Protein AF-F3CFW1-F1 (afdb_monomer_lite)

Foldseek 3Di:
DDDPVVVVVVVQVPPVDDDDPLVVLVVLLVVLCVVVVNPLCSSCVVVVHDSVVSVLSVLVPDDVSD

Radius of gyration: 14.41 Å; chains: 1; bounding box: 41×26×29 Å

Sequence (66 aa):
GKSSTARLLDTLGQSGQAFSIDDLEQRLTHEALDESEGNLAAASRLLGLSRAQFAYRLKKQQPGGA

InterPro domains:
  IPR002197 DNA binding HTH domain, Fis-type [PF02954] (21-60)
  IPR002197 DNA binding HTH domain, Fis-type [PR01590] (27-44)
  IPR002197 DNA binding HTH domain, Fis-type [PR01590] (44-64)
  IPR009057 Homedomain-like superfamily [SSF46689] (18-61)

Structure (mmCIF, N/CA/C/O backbone):
data_AF-F3CFW1-F1
#
_entry.id   AF-F3CFW1-F1
#
loop_
_atom_site.group_PDB
_atom_site.id
_atom_site.type_symbol
_atom_site.label_atom_id
_atom_site.label_alt_id
_atom_site.label_comp_id
_atom_site.label_asym_id
_atom_site.label_entity_id
_atom_site.label_seq_id
_atom_site.pdbx_PDB_ins_code
_atom_site.Cartn_x
_atom_site.Cartn_y
_atom_site.Cartn_z
_atom_site.occupancy
_atom_site.B_iso_or_equiv
_atom_site.auth_seq_id
_atom_site.auth_comp_id
_atom_site.auth_asym_id
_atom_site.auth_atom_id
_atom_site.pdbx_PDB_model_num
ATOM 1 N N . GLY A 1 1 ? -28.558 13.738 7.248 1.00 64.25 1 GLY A N 1
ATOM 2 C CA . GLY A 1 1 ? -28.101 12.331 7.299 1.00 64.25 1 GLY A CA 1
ATOM 3 C C . GLY A 1 1 ? -26.657 12.292 7.763 1.00 64.25 1 GLY A C 1
ATOM 4 O O . GLY A 1 1 ? -25.947 13.246 7.482 1.00 64.25 1 GLY A O 1
ATOM 5 N N . LYS A 1 2 ? -26.228 11.253 8.496 1.00 55.50 2 LYS A N 1
ATOM 6 C CA . L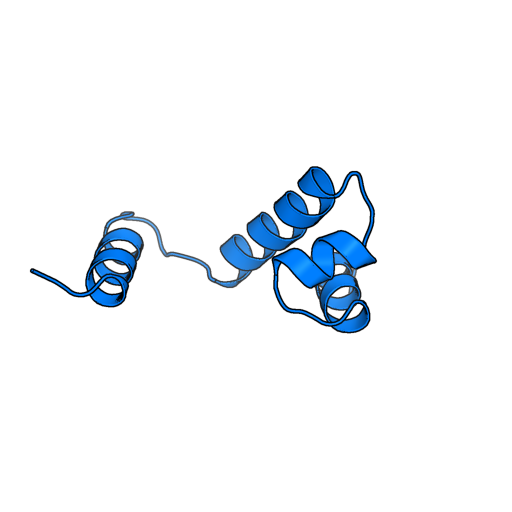YS A 1 2 ? -24.835 11.129 8.979 1.00 55.50 2 LYS A CA 1
ATOM 7 C C . LYS A 1 2 ? -23.829 11.283 7.826 1.00 55.50 2 LYS A C 1
ATOM 9 O O . LYS A 1 2 ? -24.041 10.673 6.777 1.00 55.50 2 LYS A O 1
ATOM 14 N N . SER A 1 3 ? -22.767 12.063 8.048 1.00 80.25 3 SER A N 1
ATOM 15 C CA . SER A 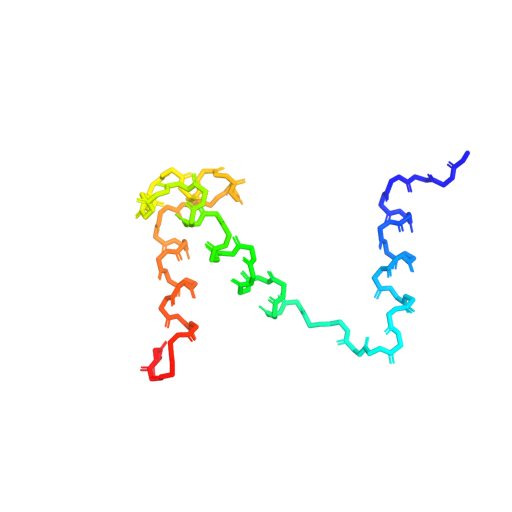1 3 ? -21.622 12.202 7.132 1.00 80.25 3 SER A CA 1
ATOM 16 C C . SER A 1 3 ? -20.998 10.834 6.810 1.00 80.25 3 SER A C 1
ATOM 18 O O . SER A 1 3 ? -21.047 9.932 7.649 1.00 80.25 3 SER A O 1
ATOM 20 N N . SER A 1 4 ? -20.405 10.676 5.619 1.00 79.69 4 SER A N 1
ATOM 21 C CA . SER A 1 4 ? -19.795 9.414 5.156 1.00 79.69 4 SER A CA 1
ATOM 22 C C . SER A 1 4 ? -18.775 8.862 6.161 1.00 79.69 4 SER A C 1
ATOM 24 O O . SER A 1 4 ? -18.818 7.686 6.514 1.00 79.69 4 SER A O 1
ATOM 26 N N . THR A 1 5 ? -17.950 9.738 6.741 1.00 81.19 5 THR A N 1
ATOM 27 C CA . THR A 1 5 ? -16.976 9.382 7.784 1.00 81.19 5 THR A CA 1
ATOM 28 C C . THR A 1 5 ? -17.640 8.797 9.028 1.00 81.19 5 THR A C 1
ATOM 30 O O . THR A 1 5 ? -17.183 7.788 9.553 1.00 81.19 5 THR A O 1
ATOM 33 N N . ALA A 1 6 ? -18.749 9.390 9.479 1.00 78.31 6 ALA A N 1
ATOM 34 C CA . ALA A 1 6 ? -19.475 8.892 10.644 1.00 78.31 6 ALA A CA 1
ATOM 35 C C . ALA A 1 6 ? -20.071 7.498 10.379 1.00 78.31 6 ALA A C 1
ATOM 37 O O . ALA A 1 6 ? -20.042 6.643 11.256 1.00 78.31 6 ALA A O 1
ATOM 38 N N . ARG A 1 7 ? -20.547 7.235 9.152 1.00 85.56 7 ARG A N 1
ATOM 39 C CA . ARG A 1 7 ? -21.047 5.905 8.758 1.00 85.56 7 ARG A CA 1
ATOM 40 C C . ARG A 1 7 ? -19.934 4.860 8.657 1.00 85.56 7 ARG A C 1
ATOM 42 O O . ARG A 1 7 ? -20.158 3.711 9.032 1.00 85.56 7 ARG A O 1
ATOM 49 N N . LEU A 1 8 ? -18.754 5.242 8.168 1.00 83.19 8 LEU A N 1
ATOM 50 C CA . LEU A 1 8 ? -17.603 4.344 8.098 1.00 83.19 8 LEU A CA 1
ATOM 51 C C . LEU A 1 8 ? -17.158 3.922 9.503 1.00 83.19 8 LEU A C 1
ATOM 53 O O . LEU A 1 8 ? -17.028 2.731 9.763 1.00 83.19 8 LEU A O 1
ATOM 57 N N . LEU A 1 9 ? -16.999 4.882 10.418 1.00 82.88 9 LEU A N 1
ATOM 58 C CA . LEU A 1 9 ? -16.603 4.602 11.801 1.00 82.88 9 LEU A CA 1
ATOM 59 C C . LEU A 1 9 ? -17.627 3.721 12.527 1.00 82.88 9 LEU A C 1
ATOM 61 O O . LEU A 1 9 ? -17.237 2.757 13.180 1.00 82.88 9 LEU A O 1
ATOM 65 N N . ASP A 1 10 ? -18.924 3.995 12.348 1.00 84.12 10 ASP A N 1
ATOM 66 C CA . ASP A 1 10 ? -19.989 3.145 12.888 1.00 84.12 10 ASP A CA 1
ATOM 67 C C . ASP A 1 10 ? -19.876 1.704 12.356 1.00 84.12 10 ASP A C 1
ATOM 69 O O . ASP A 1 10 ? -20.058 0.758 13.117 1.00 84.12 10 ASP A O 1
ATOM 73 N N . THR A 1 11 ? -19.569 1.523 11.067 1.00 83.12 11 THR A N 1
ATOM 74 C CA . THR A 1 11 ? -19.431 0.195 10.435 1.00 83.12 11 THR A CA 1
ATOM 75 C C . THR A 1 11 ? -18.217 -0.561 10.973 1.00 83.12 11 THR A C 1
ATOM 77 O O . THR A 1 11 ? -18.323 -1.739 11.306 1.00 83.12 11 THR A O 1
ATOM 80 N N . LEU A 1 12 ? -17.078 0.121 11.109 1.00 80.62 12 LEU A N 1
ATOM 81 C CA . LEU A 1 12 ? -15.847 -0.459 11.652 1.00 80.62 12 LEU A CA 1
ATOM 82 C C . LEU A 1 12 ? -15.986 -0.844 13.135 1.00 80.62 12 LEU A C 1
ATOM 84 O O 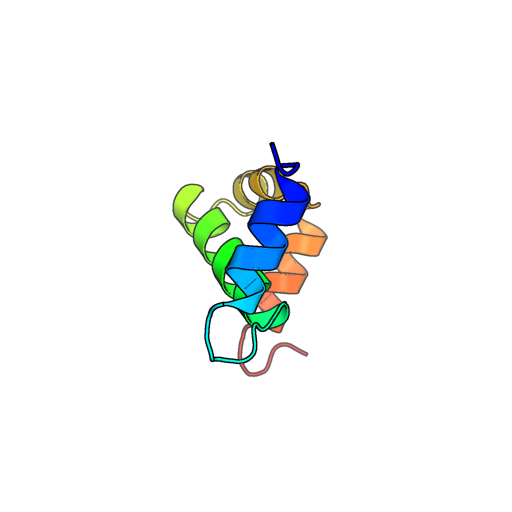. LEU A 1 12 ? -15.355 -1.797 13.575 1.00 80.62 12 LEU A O 1
ATOM 88 N N . GLY A 1 13 ? -16.823 -0.135 13.901 1.00 78.25 13 GLY A N 1
ATOM 89 C CA . GLY A 1 13 ? -17.089 -0.439 15.311 1.00 78.25 13 GLY A CA 1
ATOM 90 C C . GLY A 1 13 ? -18.103 -1.567 15.553 1.00 78.25 13 GLY A C 1
ATOM 91 O O . GLY A 1 13 ? -18.177 -2.089 16.662 1.00 78.25 13 GLY A O 1
ATOM 92 N N . GLN A 1 14 ? -18.888 -1.958 14.543 1.00 79.38 14 GLN A N 1
ATOM 93 C CA . GLN A 1 14 ? -19.953 -2.965 14.669 1.00 79.38 14 GLN A CA 1
ATOM 94 C C . GLN A 1 14 ? -19.476 -4.416 14.499 1.00 79.38 14 GLN A C 1
ATOM 96 O O . GLN A 1 14 ? -20.254 -5.336 14.738 1.00 79.38 14 GLN A O 1
ATOM 101 N N . SER A 1 15 ? -18.220 -4.657 14.111 1.00 68.00 15 SER A N 1
ATOM 102 C CA . SER A 1 15 ? -17.739 -5.990 13.718 1.00 68.00 15 SER A CA 1
ATOM 103 C C . SER A 1 15 ? -17.636 -7.020 14.850 1.00 68.00 15 SER A C 1
ATOM 105 O O . SER A 1 15 ? -17.313 -8.171 14.570 1.00 68.00 15 SER A O 1
ATOM 107 N N . GLY A 1 16 ? -17.867 -6.657 16.119 1.00 69.31 16 GLY A N 1
ATOM 108 C CA . GLY A 1 16 ? -17.768 -7.556 17.286 1.00 69.31 16 GLY A CA 1
ATOM 109 C C . GLY A 1 16 ? -16.354 -8.092 17.579 1.00 69.31 16 GLY A C 1
ATOM 110 O O . GLY A 1 16 ? -16.065 -8.512 18.695 1.00 69.31 16 GLY A O 1
ATOM 111 N N . GLN A 1 17 ? -15.458 -8.031 16.595 1.00 72.19 17 GLN A N 1
ATOM 112 C CA . GLN A 1 17 ? -14.026 -8.275 16.675 1.00 72.19 17 GLN A CA 1
ATOM 113 C C . GLN A 1 17 ? -13.259 -6.955 16.640 1.00 72.19 17 GLN A C 1
ATOM 115 O O . GLN A 1 17 ? -13.689 -5.999 15.988 1.00 72.19 17 GLN A O 1
ATOM 120 N N . ALA A 1 18 ? -12.108 -6.928 17.316 1.00 76.12 18 ALA A N 1
ATOM 121 C CA . ALA A 1 18 ? -11.192 -5.799 17.270 1.00 76.12 18 ALA A CA 1
ATOM 122 C C . ALA A 1 18 ? -10.741 -5.553 15.825 1.00 76.12 18 ALA A C 1
ATOM 124 O O . ALA A 1 18 ? -10.172 -6.429 15.176 1.00 76.12 18 ALA A O 1
ATOM 125 N N . PHE A 1 19 ? -11.013 -4.354 15.324 1.00 83.31 19 PHE A N 1
ATOM 126 C CA . PHE A 1 19 ? -10.553 -3.927 14.015 1.00 83.31 19 PHE A CA 1
ATOM 127 C C . PHE A 1 19 ? -9.060 -3.575 14.078 1.00 83.31 19 PHE A C 1
ATOM 129 O O . PHE A 1 19 ? -8.659 -2.702 14.847 1.00 83.31 19 PHE A O 1
ATOM 136 N N . SER A 1 20 ? -8.243 -4.260 13.275 1.00 86.62 20 SER A N 1
ATOM 137 C CA . SER A 1 20 ? -6.799 -4.027 13.172 1.00 86.62 20 SER A CA 1
ATOM 138 C C . SER A 1 20 ? -6.492 -3.156 11.955 1.00 86.62 20 SER A C 1
ATOM 140 O O . SER A 1 20 ? -6.815 -3.507 10.819 1.00 86.62 20 SER A O 1
ATOM 142 N N . ILE A 1 21 ? -5.854 -2.008 12.196 1.00 88.31 21 ILE A N 1
ATOM 143 C CA . ILE A 1 21 ? -5.378 -1.128 11.121 1.00 88.31 21 ILE A CA 1
ATOM 144 C C . ILE A 1 21 ? -4.242 -1.790 10.349 1.00 88.31 21 ILE A C 1
ATOM 146 O O . ILE A 1 21 ? -4.194 -1.647 9.130 1.00 88.31 21 ILE A O 1
ATOM 150 N N . ASP A 1 22 ? -3.368 -2.532 11.034 1.00 90.19 22 ASP A N 1
ATOM 151 C CA . ASP A 1 22 ? -2.310 -3.288 10.370 1.00 90.19 22 ASP A CA 1
ATOM 152 C C . ASP A 1 22 ? -2.925 -4.319 9.409 1.00 90.19 22 ASP A C 1
ATOM 154 O O . ASP A 1 22 ? -2.542 -4.348 8.245 1.00 90.19 22 ASP A O 1
ATOM 158 N N . ASP A 1 23 ? -3.947 -5.077 9.824 1.00 89.50 23 ASP A N 1
ATOM 159 C CA . ASP A 1 23 ? -4.597 -6.082 8.965 1.00 89.50 23 ASP A CA 1
ATOM 160 C C . ASP A 1 23 ? -5.304 -5.437 7.768 1.00 89.50 23 ASP A C 1
ATOM 162 O O . ASP A 1 23 ? -5.254 -5.966 6.654 1.00 89.50 23 ASP A O 1
ATOM 166 N N . LEU A 1 24 ? -5.965 -4.289 7.975 1.00 90.56 24 LEU A N 1
ATOM 167 C CA . LEU A 1 24 ? -6.550 -3.531 6.870 1.00 90.56 24 LEU A CA 1
ATOM 168 C C . LEU A 1 24 ? -5.454 -3.067 5.901 1.00 90.56 24 LEU A C 1
ATOM 170 O O . LEU A 1 24 ? -5.609 -3.225 4.692 1.00 90.56 24 LEU A O 1
ATOM 174 N N . GLU A 1 25 ? -4.350 -2.516 6.412 1.00 94.81 25 GLU A N 1
ATOM 175 C CA . GLU A 1 25 ? -3.213 -2.095 5.591 1.00 94.81 25 GLU A CA 1
ATOM 176 C C . GLU A 1 25 ? -2.636 -3.279 4.801 1.00 94.81 25 GLU 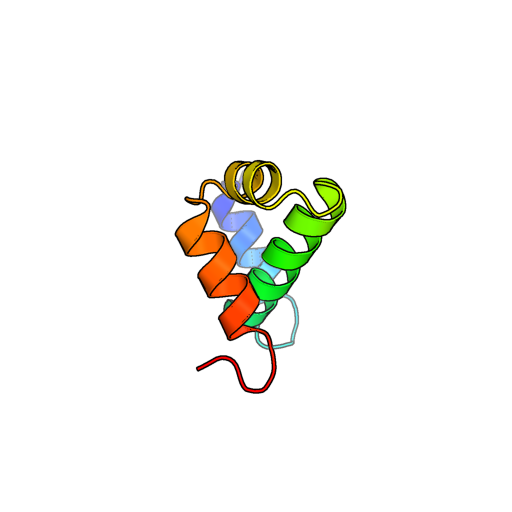A C 1
ATOM 178 O O . GLU A 1 25 ? -2.349 -3.128 3.610 1.00 94.81 25 GLU A O 1
ATOM 183 N N . GLN A 1 26 ? -2.520 -4.461 5.418 1.00 95.06 26 GLN A N 1
ATOM 184 C CA . GLN A 1 26 ? -2.095 -5.686 4.739 1.00 95.06 26 GLN A CA 1
ATOM 185 C C . GLN A 1 26 ? -3.007 -6.041 3.575 1.00 95.06 26 GLN A C 1
ATOM 187 O O . GLN A 1 26 ? -2.517 -6.221 2.459 1.00 95.06 26 GLN A O 1
ATOM 192 N N . ARG A 1 27 ? -4.319 -6.083 3.808 1.00 94.38 27 ARG A N 1
ATOM 193 C CA . ARG A 1 27 ? -5.303 -6.420 2.773 1.00 94.38 27 ARG A CA 1
ATOM 194 C C . ARG A 1 27 ? -5.276 -5.421 1.624 1.00 94.38 27 ARG A C 1
ATOM 196 O O . ARG A 1 27 ? -5.161 -5.835 0.480 1.00 94.38 27 ARG A O 1
ATOM 203 N N . LEU A 1 28 ? -5.298 -4.121 1.922 1.00 96.31 28 LEU A N 1
ATOM 204 C CA . LEU A 1 28 ? -5.272 -3.077 0.893 1.00 96.31 28 LEU A CA 1
ATOM 205 C C . LEU A 1 28 ? -3.980 -3.103 0.070 1.00 96.31 28 LEU A C 1
ATOM 207 O O . LEU A 1 28 ? -4.015 -2.868 -1.133 1.00 96.31 28 LEU A O 1
ATOM 211 N N . THR A 1 29 ? -2.840 -3.390 0.706 1.00 96.69 29 THR A N 1
ATOM 212 C CA . THR A 1 29 ? -1.550 -3.491 0.006 1.00 96.69 29 THR A CA 1
ATOM 213 C C . THR A 1 29 ? -1.538 -4.677 -0.962 1.00 96.69 29 THR A C 1
ATOM 215 O O . THR A 1 29 ? -1.074 -4.517 -2.088 1.00 96.69 29 THR A O 1
ATOM 218 N N . HIS A 1 30 ? -2.061 -5.839 -0.557 1.00 97.31 30 HIS A N 1
ATOM 219 C CA . HIS A 1 30 ? -2.148 -7.010 -1.438 1.00 97.31 30 HIS A CA 1
ATOM 220 C C . HIS A 1 30 ? -3.171 -6.802 -2.559 1.00 97.31 30 HIS A C 1
ATOM 222 O O . HIS A 1 30 ? -2.824 -7.003 -3.716 1.00 97.31 30 HIS A O 1
ATOM 228 N N . GLU A 1 31 ? -4.371 -6.303 -2.248 1.00 98.12 31 GLU A N 1
ATOM 229 C CA . GLU A 1 31 ? -5.415 -6.039 -3.248 1.00 98.12 31 GLU A CA 1
ATOM 230 C C . GLU A 1 31 ? -4.926 -5.065 -4.326 1.00 98.12 31 GLU A C 1
ATOM 232 O O . GLU A 1 31 ? -5.036 -5.339 -5.513 1.00 98.12 31 GLU A O 1
ATOM 237 N N . ALA A 1 32 ? -4.280 -3.962 -3.933 1.00 98.25 32 ALA A N 1
ATOM 238 C CA . ALA A 1 32 ? -3.741 -3.005 -4.897 1.00 98.25 32 ALA A CA 1
ATOM 239 C C . ALA A 1 32 ? -2.647 -3.615 -5.789 1.00 98.25 32 ALA A C 1
ATOM 241 O O . ALA A 1 32 ? -2.478 -3.186 -6.934 1.00 98.25 32 ALA A O 1
ATOM 242 N N . LEU A 1 33 ? -1.871 -4.574 -5.268 1.00 98.00 33 LEU A N 1
ATOM 243 C CA . LEU A 1 33 ? -0.856 -5.283 -6.041 1.00 98.00 33 LEU A CA 1
ATOM 244 C C . LEU A 1 33 ? -1.494 -6.251 -7.040 1.00 98.00 33 LEU A C 1
ATOM 246 O O . LEU A 1 33 ? -1.066 -6.268 -8.195 1.00 98.00 33 LEU A O 1
ATOM 250 N N . ASP A 1 34 ? -2.513 -6.991 -6.608 1.00 98.38 34 ASP A N 1
ATOM 251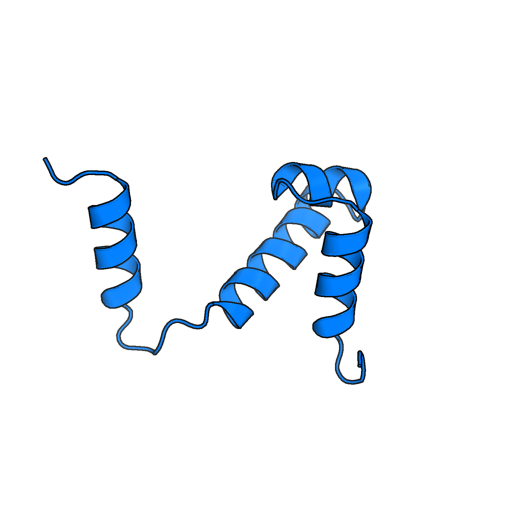 C CA . ASP A 1 34 ? -3.266 -7.935 -7.433 1.00 98.38 34 ASP A CA 1
ATOM 252 C C . ASP A 1 34 ? -4.051 -7.205 -8.535 1.00 98.38 34 ASP A C 1
ATOM 254 O O . ASP A 1 34 ? -3.899 -7.542 -9.708 1.00 98.38 34 ASP A O 1
ATOM 258 N N . GLU A 1 35 ? -4.776 -6.126 -8.205 1.00 98.31 35 GLU A N 1
ATOM 259 C CA . GLU A 1 35 ? -5.465 -5.254 -9.177 1.00 98.31 3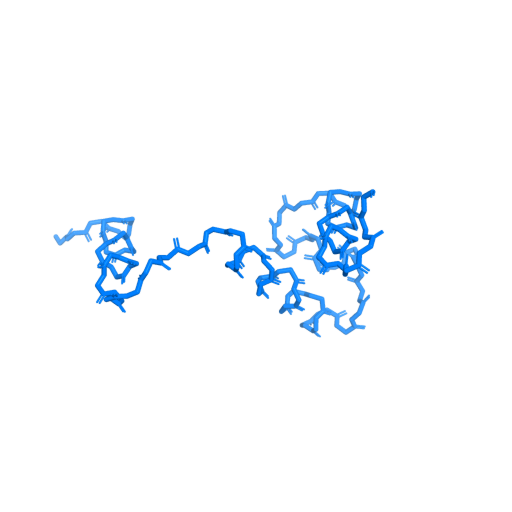5 GLU A CA 1
ATOM 260 C C . GLU A 1 35 ? -4.503 -4.638 -10.204 1.00 98.31 35 GLU A C 1
ATOM 262 O O . GLU A 1 35 ? -4.885 -4.318 -11.329 1.00 98.31 35 GLU A O 1
ATOM 267 N N . SER A 1 36 ? -3.240 -4.458 -9.816 1.00 98.38 36 SER A N 1
ATOM 268 C CA . SER A 1 36 ? -2.188 -3.923 -10.682 1.00 98.38 36 SER A CA 1
ATOM 269 C C . SER A 1 36 ? -1.383 -5.004 -11.403 1.00 98.38 36 SER A C 1
ATOM 271 O O . SER A 1 36 ? -0.333 -4.685 -11.968 1.00 98.38 36 SER A O 1
ATOM 273 N N . GLU A 1 37 ? -1.808 -6.268 -11.346 1.00 97.81 37 GLU A N 1
ATOM 274 C CA . GLU A 1 37 ? -1.122 -7.414 -11.956 1.00 97.81 37 GLU A CA 1
ATOM 275 C C . GLU A 1 37 ? 0.363 -7.505 -11.539 1.00 97.81 37 GLU A C 1
ATOM 277 O O . GLU A 1 37 ? 1.263 -7.760 -12.341 1.00 97.81 37 GLU A O 1
ATOM 282 N N . GLY A 1 38 ? 0.656 -7.215 -10.268 1.00 97.00 38 GLY A N 1
ATOM 283 C CA . GLY A 1 38 ? 2.017 -7.214 -9.725 1.00 97.00 38 GLY A CA 1
ATOM 284 C C . GLY A 1 38 ? 2.824 -5.937 -10.005 1.00 97.00 38 GLY A C 1
ATOM 285 O O . GLY A 1 38 ? 3.967 -5.809 -9.547 1.00 97.00 38 GLY A O 1
ATOM 286 N N . ASN A 1 39 ? 2.273 -4.949 -10.717 1.00 98.06 39 ASN A N 1
ATOM 287 C CA . ASN A 1 39 ? 2.973 -3.696 -10.987 1.00 98.06 39 ASN A CA 1
ATOM 288 C C . ASN A 1 39 ? 3.004 -2.785 -9.751 1.00 98.06 39 ASN A C 1
ATOM 290 O O . ASN A 1 39 ? 2.115 -1.965 -9.523 1.00 98.06 39 ASN A O 1
ATOM 294 N N . LEU A 1 40 ? 4.113 -2.847 -9.011 1.00 97.31 40 LEU A N 1
ATOM 295 C CA . LEU A 1 40 ? 4.342 -2.055 -7.796 1.00 97.31 40 LEU A CA 1
ATOM 296 C C . LEU A 1 40 ? 4.102 -0.543 -7.960 1.00 97.31 40 LEU A C 1
ATOM 298 O O . LEU A 1 40 ? 3.702 0.125 -7.010 1.00 97.31 40 LEU A O 1
ATOM 302 N N . ALA A 1 41 ? 4.415 0.026 -9.130 1.00 97.75 41 ALA A N 1
ATOM 303 C CA . ALA A 1 41 ? 4.254 1.462 -9.353 1.00 97.75 41 ALA A CA 1
ATOM 304 C C . ALA A 1 41 ? 2.792 1.839 -9.624 1.00 97.75 41 ALA A C 1
ATOM 306 O O . ALA A 1 41 ? 2.371 2.934 -9.265 1.00 97.75 41 ALA A O 1
ATOM 307 N N . ALA A 1 42 ? 2.023 0.975 -10.287 1.00 98.31 42 ALA A N 1
ATOM 308 C CA . ALA A 1 42 ? 0.583 1.171 -10.441 1.00 98.31 42 ALA A CA 1
ATOM 309 C C . ALA A 1 42 ? -0.128 0.982 -9.091 1.00 98.31 42 ALA A C 1
ATOM 311 O O . ALA A 1 42 ? -0.844 1.885 -8.660 1.00 98.31 42 ALA A O 1
ATOM 312 N N . ALA A 1 43 ? 0.214 -0.081 -8.359 1.00 98.38 43 ALA A N 1
ATOM 313 C CA . ALA A 1 43 ? -0.352 -0.393 -7.048 1.00 98.38 43 ALA A CA 1
ATOM 314 C C . ALA A 1 43 ? -0.146 0.739 -6.033 1.00 98.38 43 ALA A C 1
ATOM 316 O O . ALA A 1 43 ? -1.072 1.144 -5.329 1.00 98.38 43 ALA A O 1
ATOM 317 N N . SER A 1 44 ? 1.056 1.330 -5.996 1.00 98.25 44 SER A N 1
ATOM 318 C CA . SER A 1 44 ? 1.328 2.443 -5.083 1.00 98.25 44 SER A CA 1
ATOM 319 C C . SER A 1 44 ? 0.455 3.666 -5.374 1.00 98.25 44 SER A C 1
ATOM 321 O O . SER A 1 44 ? 0.074 4.373 -4.444 1.00 98.25 44 SER A O 1
ATOM 323 N N . ARG A 1 45 ? 0.108 3.916 -6.645 1.00 98.44 45 ARG A N 1
ATOM 324 C CA . ARG A 1 45 ? -0.749 5.044 -7.039 1.00 98.44 45 ARG A CA 1
ATOM 325 C C . ARG A 1 45 ? -2.197 4.844 -6.598 1.00 98.44 45 ARG A C 1
ATOM 327 O O . ARG A 1 45 ? -2.797 5.824 -6.171 1.00 98.44 45 ARG A O 1
ATOM 334 N N . LEU A 1 46 ? -2.719 3.613 -6.630 1.00 98.06 46 LEU A N 1
ATOM 335 C CA . LEU A 1 46 ? -4.074 3.298 -6.146 1.00 98.06 46 LEU A CA 1
ATOM 336 C C . LEU A 1 46 ? -4.258 3.683 -4.672 1.00 98.06 46 LEU A C 1
ATOM 338 O O . LEU A 1 46 ? -5.303 4.199 -4.288 1.00 98.06 46 LEU A O 1
ATOM 342 N N . LEU A 1 47 ? -3.211 3.502 -3.861 1.00 96.94 47 LEU A N 1
ATOM 343 C CA . LEU A 1 47 ? -3.228 3.826 -2.430 1.00 96.94 47 LEU A CA 1
ATOM 344 C C . LEU A 1 47 ? -2.682 5.225 -2.095 1.00 96.94 47 LEU A C 1
ATOM 346 O O . LEU A 1 47 ? -2.571 5.571 -0.919 1.00 96.94 47 LEU A O 1
ATOM 350 N N . GLY A 1 48 ? -2.305 6.028 -3.095 1.00 97.88 48 GLY A N 1
ATOM 351 C CA . GLY A 1 48 ? -1.742 7.366 -2.877 1.00 97.88 48 GLY A CA 1
ATOM 352 C C . GLY A 1 48 ? -0.365 7.372 -2.195 1.00 97.88 48 GLY A C 1
ATOM 353 O O . GLY A 1 48 ? -0.033 8.315 -1.479 1.00 97.88 48 GLY A O 1
ATOM 354 N N . LEU A 1 49 ? 0.440 6.326 -2.396 1.00 97.88 49 LEU A N 1
ATOM 355 C CA . LEU A 1 49 ? 1.767 6.154 -1.800 1.00 97.88 49 LEU A CA 1
ATOM 356 C C . LEU A 1 49 ? 2.884 6.325 -2.833 1.00 97.88 49 LEU A C 1
ATOM 358 O O . LEU A 1 49 ? 2.724 6.059 -4.028 1.00 97.88 49 LEU A O 1
ATOM 362 N N . SER A 1 50 ? 4.083 6.664 -2.353 1.00 98.38 50 SER A N 1
ATOM 363 C CA . SER A 1 50 ? 5.288 6.453 -3.157 1.00 98.38 50 SER A CA 1
ATOM 364 C C . SER A 1 50 ? 5.564 4.955 -3.333 1.00 98.38 50 SER A C 1
ATOM 366 O O . SER A 1 50 ? 5.266 4.134 -2.460 1.00 98.38 50 SER A O 1
ATOM 368 N N . ARG A 1 51 ? 6.229 4.593 -4.437 1.00 97.75 51 ARG A N 1
ATOM 369 C CA . ARG A 1 51 ? 6.671 3.211 -4.684 1.00 97.75 51 ARG A CA 1
ATOM 370 C C . ARG A 1 51 ? 7.529 2.662 -3.535 1.00 97.75 51 ARG A C 1
ATOM 372 O O . ARG A 1 51 ? 7.399 1.493 -3.189 1.00 97.75 51 ARG A O 1
ATOM 379 N N . ALA A 1 52 ? 8.391 3.493 -2.942 1.00 97.62 52 ALA A N 1
ATOM 380 C CA . ALA A 1 52 ? 9.260 3.090 -1.836 1.00 97.62 52 ALA A CA 1
ATOM 381 C C . ALA A 1 52 ? 8.467 2.759 -0.561 1.00 97.62 52 ALA A C 1
ATOM 383 O O . ALA A 1 52 ? 8.726 1.738 0.073 1.00 97.62 52 ALA A O 1
ATOM 384 N N . GLN A 1 53 ? 7.467 3.577 -0.217 1.00 98.00 53 GLN A N 1
ATOM 385 C CA . GLN A 1 53 ? 6.583 3.314 0.925 1.00 98.00 53 GLN A CA 1
ATOM 386 C C . GLN A 1 53 ? 5.768 2.035 0.724 1.00 98.00 53 GLN A C 1
ATOM 388 O O . GLN A 1 53 ? 5.669 1.228 1.644 1.00 98.00 53 GLN A O 1
ATOM 393 N N . PHE A 1 54 ? 5.231 1.820 -0.480 1.00 97.75 54 PHE A N 1
ATOM 394 C CA . PHE A 1 54 ? 4.502 0.595 -0.805 1.00 97.75 54 PHE A CA 1
ATOM 395 C C . PHE A 1 54 ? 5.400 -0.648 -0.681 1.00 97.75 54 PHE A C 1
ATOM 397 O O . PHE A 1 54 ? 5.038 -1.612 -0.013 1.00 97.75 54 PHE A O 1
ATOM 404 N N . ALA A 1 55 ? 6.610 -0.604 -1.252 1.00 96.25 55 ALA A N 1
ATOM 405 C CA . ALA A 1 55 ? 7.572 -1.705 -1.166 1.00 96.25 55 ALA A CA 1
ATOM 406 C C . ALA A 1 55 ? 7.978 -2.021 0.283 1.00 96.25 55 ALA A C 1
ATOM 408 O O . ALA A 1 55 ? 8.090 -3.187 0.658 1.00 96.25 55 ALA A O 1
ATOM 409 N N . TYR A 1 56 ? 8.171 -0.987 1.107 1.00 96.12 56 TYR A N 1
ATOM 410 C CA . TYR A 1 56 ? 8.453 -1.153 2.530 1.00 96.12 56 TYR A CA 1
ATOM 411 C C . TYR A 1 56 ? 7.302 -1.859 3.258 1.00 96.12 56 TYR A C 1
ATOM 413 O O . TYR A 1 56 ? 7.549 -2.802 4.009 1.00 96.12 56 TYR A O 1
ATOM 421 N N . ARG A 1 57 ? 6.051 -1.456 2.993 1.00 94.75 57 ARG A N 1
ATOM 422 C CA . ARG A 1 57 ? 4.861 -2.097 3.571 1.00 94.75 57 ARG A CA 1
ATOM 423 C C . ARG A 1 57 ? 4.768 -3.565 3.176 1.00 94.75 57 ARG A C 1
ATOM 425 O O . ARG A 1 57 ? 4.635 -4.398 4.060 1.00 94.75 57 ARG A O 1
ATOM 432 N N . LEU A 1 58 ? 4.952 -3.895 1.897 1.00 94.12 58 LEU A N 1
ATOM 433 C CA . LEU A 1 58 ? 4.935 -5.286 1.434 1.00 94.12 58 LEU A CA 1
ATOM 434 C C . LEU A 1 58 ? 6.034 -6.134 2.099 1.00 94.12 58 LEU A C 1
ATOM 436 O O . LEU A 1 58 ? 5.804 -7.284 2.465 1.00 94.12 58 LEU A O 1
ATOM 440 N N . LYS A 1 59 ? 7.227 -5.562 2.310 1.00 92.75 59 LYS A N 1
ATOM 441 C CA . LYS A 1 59 ? 8.322 -6.249 3.009 1.00 92.75 59 LYS A CA 1
ATOM 442 C C . LYS A 1 59 ? 8.002 -6.491 4.488 1.00 92.75 59 LYS A C 1
ATOM 444 O O . LYS A 1 59 ? 8.218 -7.603 4.955 1.00 92.75 59 LYS A O 1
ATOM 449 N N . LYS A 1 60 ? 7.460 -5.493 5.201 1.00 90.69 60 LYS A N 1
ATOM 450 C CA . LYS A 1 60 ? 7.067 -5.595 6.626 1.00 90.69 60 LYS A CA 1
ATOM 451 C C . LYS A 1 60 ? 6.082 -6.749 6.873 1.00 90.69 60 LYS A C 1
ATOM 453 O O . LYS A 1 60 ? 6.014 -7.279 7.975 1.00 90.69 60 LYS A O 1
ATOM 458 N N . GLN A 1 61 ? 5.315 -7.129 5.854 1.00 85.81 61 GLN A N 1
ATOM 459 C CA . GLN A 1 61 ? 4.276 -8.158 5.929 1.00 85.81 61 GLN A CA 1
ATOM 460 C C . GLN A 1 61 ? 4.819 -9.583 5.786 1.00 85.81 61 GLN A C 1
ATOM 462 O O . GLN A 1 61 ? 4.135 -10.533 6.163 1.00 85.81 61 GLN A O 1
ATOM 467 N N . GLN A 1 62 ? 6.041 -9.751 5.273 1.00 77.88 62 GLN A N 1
ATOM 468 C CA . GLN A 1 62 ? 6.666 -11.064 5.158 1.00 77.88 62 GLN A CA 1
ATOM 469 C C . GLN A 1 62 ? 7.240 -11.486 6.520 1.00 77.88 62 GLN A C 1
ATOM 471 O O . GLN A 1 62 ? 7.952 -10.696 7.150 1.00 77.88 62 GLN A O 1
ATOM 476 N N . PRO A 1 63 ? 6.982 -12.720 6.991 1.00 59.88 63 PRO A N 1
ATOM 477 C CA . PRO A 1 63 ? 7.600 -13.224 8.212 1.00 59.88 63 PRO A CA 1
ATOM 478 C C . PRO A 1 63 ? 9.129 -13.251 8.032 1.00 59.88 63 PRO A C 1
ATOM 480 O O . PRO A 1 63 ? 9.650 -14.010 7.220 1.00 59.88 63 PRO A O 1
ATOM 483 N N . GLY A 1 64 ? 9.837 -12.373 8.755 1.00 63.97 64 GLY A N 1
ATOM 484 C CA . GLY A 1 64 ? 11.288 -12.138 8.630 1.00 63.97 64 GLY A CA 1
ATOM 485 C C . GLY A 1 64 ? 11.687 -10.796 7.992 1.00 63.97 64 GLY A C 1
ATOM 486 O O . GLY A 1 64 ? 12.871 -10.537 7.791 1.00 63.97 64 GLY A O 1
ATOM 487 N N . GLY A 1 65 ? 10.720 -9.938 7.659 1.00 59.75 65 GLY A N 1
ATOM 488 C CA . GLY A 1 65 ? 10.920 -8.650 6.995 1.00 59.75 65 GLY A CA 1
ATOM 489 C C . GLY A 1 65 ? 11.140 -7.449 7.920 1.00 59.75 65 GLY A C 1
ATOM 490 O O . GLY A 1 65 ? 10.498 -6.422 7.714 1.00 59.75 65 GLY A O 1
ATOM 491 N N . ALA A 1 66 ? 12.037 -7.544 8.902 1.00 50.97 66 ALA A N 1
ATOM 492 C CA . ALA A 1 66 ? 12.657 -6.401 9.586 1.00 50.97 66 ALA A CA 1
ATOM 493 C C . ALA A 1 66 ? 14.001 -6.827 10.183 1.00 50.97 66 ALA A C 1
ATOM 495 O O . ALA A 1 66 ? 14.011 -7.842 10.913 1.00 50.97 66 ALA A O 1
#

pLDDT: mean 87.86, std 12.33, range [50.97, 98.44]

Organism: NCBI:txid875330

Secondary structure (DSSP, 8-state):
---HHHHHHHHHHSSSSPPPHHHHHHHHHHHHHHHTTT-HHHHHHHTT--HHHHHHHHHHTSTT--